Protein AF-A0A6N2E839-F1 (afdb_monomer)

Structure (mmCIF, N/CA/C/O backbone):
data_AF-A0A6N2E839-F1
#
_entry.id   AF-A0A6N2E839-F1
#
loop_
_atom_site.group_PDB
_atom_site.id
_atom_site.type_symbol
_atom_site.label_atom_id
_atom_site.label_alt_id
_atom_site.label_comp_id
_atom_site.label_asym_id
_atom_site.label_entity_id
_atom_site.label_seq_id
_atom_site.pdbx_PDB_ins_code
_atom_site.Cartn_x
_atom_site.Cartn_y
_atom_site.Cartn_z
_atom_site.occupancy
_atom_site.B_iso_or_equiv
_atom_site.auth_seq_id
_atom_site.auth_comp_id
_atom_site.auth_asym_id
_atom_site.auth_atom_id
_atom_site.pdbx_PDB_model_num
ATOM 1 N N . MET A 1 1 ? 13.915 -14.140 -28.870 1.00 65.38 1 MET A N 1
ATOM 2 C CA . 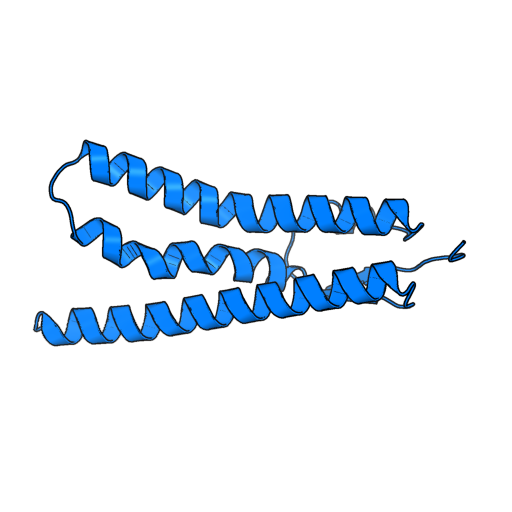MET A 1 1 ? 12.520 -13.718 -28.603 1.00 65.38 1 MET A CA 1
ATOM 3 C C . MET A 1 1 ? 12.213 -12.497 -29.456 1.00 65.38 1 MET A C 1
ATOM 5 O O . MET A 1 1 ? 13.045 -11.601 -29.495 1.00 65.38 1 MET A O 1
ATOM 9 N N . ASN A 1 2 ? 11.081 -12.468 -30.166 1.00 89.81 2 ASN A N 1
ATOM 10 C CA . ASN A 1 2 ? 10.738 -11.334 -31.030 1.00 89.81 2 ASN A CA 1
ATOM 11 C C . ASN A 1 2 ? 10.122 -10.184 -30.208 1.00 89.81 2 ASN A C 1
ATOM 13 O O . ASN A 1 2 ? 9.444 -10.445 -29.212 1.00 89.81 2 ASN A O 1
ATOM 17 N N . ARG A 1 3 ? 10.341 -8.923 -30.606 1.00 80.81 3 ARG A N 1
ATOM 18 C CA . ARG A 1 3 ? 9.960 -7.727 -29.816 1.00 80.81 3 ARG A CA 1
ATOM 19 C C . ARG A 1 3 ? 8.471 -7.696 -29.443 1.00 80.81 3 ARG A C 1
ATOM 21 O O . ARG A 1 3 ? 8.130 -7.319 -28.327 1.00 80.81 3 ARG A O 1
ATOM 28 N N . SER A 1 4 ? 7.600 -8.161 -30.336 1.00 83.56 4 SER A N 1
ATOM 29 C CA . SER A 1 4 ? 6.152 -8.246 -30.103 1.00 83.56 4 SER A CA 1
ATOM 30 C C . SER A 1 4 ? 5.778 -9.219 -28.980 1.00 83.56 4 SER A C 1
ATOM 32 O O . SER A 1 4 ? 4.872 -8.935 -28.205 1.00 83.56 4 SER A O 1
ATOM 34 N N . VAL A 1 5 ? 6.507 -10.335 -28.845 1.00 85.56 5 VAL A N 1
ATOM 35 C CA . VAL A 1 5 ? 6.284 -11.318 -27.770 1.00 85.56 5 VAL A CA 1
ATOM 36 C C . VAL A 1 5 ? 6.658 -10.715 -26.417 1.00 85.56 5 VAL A C 1
ATOM 38 O O . VAL A 1 5 ? 5.908 -10.854 -25.458 1.00 85.56 5 VAL A O 1
ATOM 41 N N . ALA A 1 6 ? 7.774 -9.983 -26.352 1.00 81.44 6 ALA A N 1
ATOM 42 C CA . ALA A 1 6 ? 8.205 -9.306 -25.129 1.00 81.44 6 ALA A CA 1
ATOM 43 C C . ALA A 1 6 ? 7.163 -8.288 -24.639 1.00 81.44 6 ALA A C 1
ATOM 45 O O . ALA A 1 6 ? 6.824 -8.265 -23.459 1.00 81.44 6 ALA A O 1
ATOM 46 N N . ILE A 1 7 ? 6.625 -7.477 -25.556 1.00 82.81 7 ILE A N 1
ATOM 47 C CA . ILE A 1 7 ? 5.595 -6.478 -25.244 1.00 82.81 7 ILE A CA 1
ATOM 48 C C . ILE A 1 7 ? 4.300 -7.153 -24.790 1.00 82.81 7 ILE A C 1
ATOM 50 O O . ILE A 1 7 ? 3.714 -6.715 -23.806 1.00 82.81 7 ILE A O 1
ATOM 54 N N . ALA A 1 8 ? 3.869 -8.225 -25.461 1.00 85.81 8 ALA A N 1
ATOM 55 C CA . ALA A 1 8 ? 2.663 -8.955 -25.075 1.00 85.81 8 ALA A CA 1
ATOM 56 C C . ALA A 1 8 ? 2.782 -9.540 -23.659 1.00 85.81 8 ALA A C 1
ATOM 58 O O . ALA A 1 8 ? 1.881 -9.361 -22.845 1.00 85.81 8 ALA A O 1
ATOM 59 N N . VAL A 1 9 ? 3.919 -10.167 -23.337 1.00 86.50 9 VAL A N 1
ATOM 60 C CA . VAL A 1 9 ? 4.189 -10.706 -21.996 1.00 86.50 9 VAL A CA 1
ATOM 61 C C . VAL A 1 9 ? 4.172 -9.588 -20.953 1.00 86.50 9 VAL A C 1
ATOM 63 O O . VAL A 1 9 ? 3.439 -9.681 -19.972 1.00 86.50 9 VAL A O 1
ATOM 66 N N . LEU A 1 10 ? 4.913 -8.499 -21.181 1.00 85.31 10 LEU A N 1
ATOM 67 C CA . LEU A 1 10 ? 4.941 -7.356 -20.263 1.00 85.31 10 LEU A CA 1
ATOM 68 C C . LEU A 1 10 ? 3.562 -6.707 -20.093 1.00 85.31 10 LEU A C 1
ATOM 70 O O . LEU A 1 10 ? 3.216 -6.308 -18.987 1.00 85.31 10 LEU A O 1
ATOM 74 N N . GLY A 1 11 ? 2.767 -6.637 -21.161 1.00 85.19 11 GLY A N 1
ATOM 75 C CA . GLY A 1 11 ? 1.400 -6.126 -21.120 1.00 85.19 11 GLY A CA 1
ATOM 76 C C . GLY A 1 11 ? 0.485 -6.990 -20.255 1.00 85.19 11 GLY A C 1
ATOM 77 O O . GLY A 1 11 ? -0.206 -6.461 -19.390 1.00 85.19 11 GLY A O 1
ATOM 78 N N . VAL A 1 12 ? 0.524 -8.317 -20.425 1.00 90.12 12 VAL A N 1
ATOM 79 C CA . VAL A 1 12 ? -0.266 -9.251 -19.603 1.00 90.12 12 VAL A CA 1
ATOM 80 C C . VAL A 1 12 ? 0.129 -9.153 -18.131 1.00 90.12 12 VAL A C 1
ATOM 82 O O . VAL A 1 12 ? -0.741 -8.985 -17.280 1.00 90.12 12 VAL A O 1
ATOM 85 N N . PHE A 1 13 ? 1.426 -9.189 -17.815 1.00 89.50 13 PHE A N 1
ATOM 86 C CA . PHE A 1 13 ? 1.885 -9.028 -16.433 1.00 89.50 13 PHE A CA 1
ATOM 87 C C . PHE A 1 13 ? 1.518 -7.656 -15.862 1.00 89.50 13 PHE A C 1
ATOM 89 O O . PHE A 1 13 ? 1.070 -7.575 -14.722 1.00 89.50 13 PHE A O 1
ATOM 96 N N . GLY A 1 14 ? 1.632 -6.587 -16.654 1.00 90.56 14 GLY A N 1
ATOM 97 C CA . GLY A 1 14 ? 1.204 -5.249 -16.255 1.00 90.56 14 GLY A CA 1
ATOM 98 C C . GLY A 1 14 ? -0.274 -5.208 -15.868 1.00 90.56 14 GLY A C 1
ATOM 99 O O . GLY A 1 14 ? -0.613 -4.683 -14.811 1.00 90.56 14 GLY A O 1
ATOM 100 N N . LEU A 1 15 ? -1.148 -5.833 -16.662 1.00 91.94 15 LEU A N 1
ATOM 101 C CA . LEU A 1 15 ? -2.573 -5.948 -16.341 1.00 91.94 15 LEU A CA 1
ATOM 102 C C . LEU A 1 15 ? -2.821 -6.753 -15.059 1.00 91.94 15 LEU A C 1
ATOM 104 O O . LEU A 1 15 ? -3.663 -6.354 -14.258 1.00 91.94 15 LEU A O 1
ATOM 108 N N . LEU A 1 16 ? -2.079 -7.840 -14.826 1.00 94.06 16 LEU A N 1
ATOM 109 C CA . LEU A 1 16 ? -2.185 -8.617 -13.585 1.00 94.06 16 LEU A CA 1
ATOM 110 C C . LEU A 1 16 ? -1.787 -7.787 -12.356 1.00 94.06 16 LEU A C 1
ATOM 112 O O . LEU A 1 16 ? -2.500 -7.805 -11.355 1.00 94.06 16 LEU A O 1
ATOM 116 N N . PHE A 1 17 ? -0.700 -7.015 -12.436 1.00 94.75 17 PHE A N 1
ATOM 117 C CA . PHE A 1 17 ? -0.279 -6.133 -11.343 1.00 94.75 17 PHE A CA 1
ATOM 118 C C . PHE A 1 17 ? -1.263 -4.986 -11.096 1.00 94.75 17 PHE A C 1
ATOM 120 O O . PHE A 1 17 ? -1.505 -4.632 -9.943 1.00 94.75 17 PHE A O 1
ATOM 127 N N . LEU A 1 18 ? -1.882 -4.438 -12.147 1.00 94.94 18 LEU A N 1
ATOM 128 C CA . LEU A 1 18 ? -2.981 -3.479 -11.996 1.00 94.94 18 LEU A CA 1
ATOM 129 C C . LEU A 1 18 ? -4.212 -4.123 -11.351 1.00 94.94 18 LEU A C 1
ATOM 131 O O . LEU A 1 18 ? -4.842 -3.498 -10.503 1.00 94.94 18 LEU A O 1
ATOM 135 N N . GLY A 1 19 ? -4.531 -5.369 -11.708 1.00 96.38 19 GLY A N 1
ATOM 136 C CA . GLY A 1 19 ? -5.596 -6.144 -11.073 1.00 96.38 19 GLY A CA 1
ATOM 137 C C . GLY A 1 19 ? -5.341 -6.363 -9.580 1.00 96.38 19 GLY A C 1
ATOM 138 O O . GLY A 1 19 ? -6.230 -6.120 -8.768 1.00 96.38 19 GLY A O 1
ATOM 139 N N . ALA A 1 20 ? -4.113 -6.728 -9.206 1.00 95.31 20 ALA A N 1
ATOM 140 C CA . ALA A 1 20 ? -3.704 -6.842 -7.808 1.00 95.31 20 ALA A CA 1
ATOM 141 C C . ALA A 1 20 ? -3.817 -5.497 -7.072 1.00 95.31 20 ALA A C 1
ATOM 143 O O . ALA A 1 20 ? -4.400 -5.429 -5.993 1.00 95.31 20 ALA A O 1
ATOM 144 N N . ALA A 1 21 ? -3.341 -4.404 -7.675 1.00 96.62 21 ALA A N 1
ATOM 145 C CA . ALA A 1 21 ? -3.455 -3.072 -7.084 1.00 96.62 21 ALA A CA 1
ATOM 146 C C . ALA A 1 21 ? -4.907 -2.619 -6.905 1.00 96.62 21 ALA A C 1
ATOM 148 O O . ALA A 1 21 ? -5.245 -2.020 -5.883 1.00 96.62 21 ALA A O 1
ATOM 149 N N . TRP A 1 22 ? -5.772 -2.937 -7.868 1.00 97.12 22 TRP A N 1
ATOM 150 C CA . TRP A 1 22 ? -7.203 -2.684 -7.764 1.00 97.12 22 TRP A CA 1
ATOM 151 C C . TRP A 1 22 ? -7.844 -3.469 -6.620 1.00 97.12 22 TRP A C 1
ATOM 153 O O . TRP A 1 22 ? -8.620 -2.890 -5.863 1.00 97.12 22 TRP A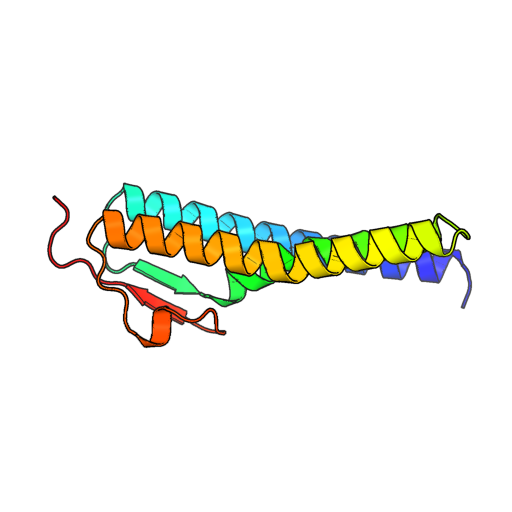 O 1
ATOM 163 N N . TRP A 1 23 ? -7.496 -4.747 -6.469 1.00 96.50 23 TRP A N 1
ATOM 164 C CA . TRP A 1 23 ? -7.969 -5.570 -5.358 1.00 96.50 23 TRP A CA 1
ATOM 165 C C . TRP A 1 23 ? -7.505 -5.002 -4.008 1.00 96.50 23 TRP A C 1
ATOM 167 O O . TRP A 1 23 ? -8.320 -4.747 -3.125 1.00 96.50 23 TRP A O 1
ATOM 177 N N . GLY A 1 24 ? -6.223 -4.655 -3.879 1.00 96.62 24 GLY A N 1
ATOM 178 C CA . GLY A 1 24 ? -5.724 -4.002 -2.669 1.00 96.62 24 GLY A CA 1
ATOM 179 C C . GLY A 1 24 ? -6.486 -2.711 -2.331 1.00 96.62 24 GLY A C 1
ATOM 180 O O . GLY A 1 24 ? -6.843 -2.451 -1.181 1.00 96.62 24 GLY A O 1
ATOM 181 N N . TRP A 1 25 ? -6.802 -1.915 -3.357 1.00 97.06 25 TRP A N 1
ATOM 182 C CA . TRP A 1 25 ? -7.575 -0.682 -3.213 1.00 97.06 25 TRP A CA 1
ATOM 183 C C . TRP A 1 25 ? -9.047 -0.918 -2.851 1.00 97.06 25 TRP A C 1
ATOM 185 O O . TRP A 1 25 ? -9.628 -0.124 -2.103 1.00 97.06 25 TRP A O 1
ATOM 195 N N . SER A 1 26 ? -9.685 -1.966 -3.381 1.00 97.56 26 SER A N 1
ATOM 196 C CA . SER A 1 26 ? -11.069 -2.294 -3.029 1.00 97.56 26 SER A CA 1
ATOM 197 C C . SER A 1 26 ? -11.190 -2.666 -1.559 1.00 97.56 26 SER A C 1
ATOM 199 O O . SER A 1 26 ? -12.079 -2.141 -0.888 1.00 97.56 26 SER A O 1
ATOM 201 N N . ASP A 1 27 ? -10.258 -3.471 -1.055 1.00 96.62 27 ASP A N 1
ATOM 202 C CA . ASP A 1 27 ? -10.263 -3.937 0.331 1.00 96.62 27 ASP A CA 1
ATOM 203 C C . ASP A 1 27 ? -9.992 -2.774 1.287 1.00 96.62 27 ASP A C 1
ATOM 205 O O . ASP A 1 27 ? -10.757 -2.542 2.224 1.00 96.62 27 ASP A O 1
ATOM 209 N N . PHE A 1 28 ? -9.009 -1.926 0.963 1.00 96.38 28 PHE A N 1
ATOM 210 C CA . PHE A 1 28 ? -8.757 -0.686 1.698 1.00 96.38 28 PHE A CA 1
ATOM 211 C C . PHE A 1 28 ? -10.005 0.198 1.823 1.00 96.38 28 PHE A C 1
ATOM 213 O O . PHE A 1 28 ? -10.318 0.698 2.907 1.00 96.38 28 PHE A O 1
ATOM 220 N N . ARG A 1 29 ? -10.742 0.403 0.723 1.00 97.06 29 ARG A N 1
ATOM 221 C CA . ARG A 1 29 ? -11.982 1.191 0.756 1.00 97.06 29 ARG A CA 1
ATOM 222 C C . ARG A 1 29 ? -13.056 0.518 1.600 1.00 97.06 29 ARG A C 1
ATOM 224 O O . ARG A 1 29 ? -13.686 1.206 2.399 1.00 97.06 29 ARG A O 1
ATOM 231 N N . ALA A 1 30 ? -13.234 -0.793 1.452 1.00 96.19 30 ALA A N 1
ATOM 232 C CA . ALA A 1 30 ? -14.196 -1.554 2.238 1.00 96.19 30 ALA A CA 1
ATOM 233 C C . ALA A 1 30 ? -13.919 -1.416 3.741 1.00 96.19 30 ALA A C 1
ATOM 235 O O . ALA A 1 30 ? -14.837 -1.119 4.504 1.00 96.19 30 ALA A O 1
ATOM 236 N N . TRP A 1 31 ? -12.657 -1.516 4.168 1.00 95.12 31 TRP A N 1
ATOM 237 C CA . TRP A 1 31 ? -12.299 -1.337 5.575 1.00 95.12 31 TRP A CA 1
ATOM 238 C C . TRP A 1 31 ? -12.512 0.082 6.065 1.00 95.12 31 TRP A C 1
ATOM 240 O O . TRP A 1 31 ? -13.013 0.264 7.166 1.00 95.12 31 TRP A O 1
ATOM 250 N N . ARG A 1 32 ? -12.186 1.104 5.267 1.00 94.38 32 ARG A N 1
ATOM 251 C CA . ARG A 1 32 ? -12.474 2.495 5.651 1.00 94.38 32 ARG A CA 1
ATOM 252 C C . ARG A 1 32 ? -13.967 2.730 5.847 1.00 94.38 32 ARG A C 1
ATOM 254 O O . ARG A 1 32 ? -14.355 3.389 6.808 1.00 94.38 32 ARG A O 1
ATOM 261 N N . THR A 1 33 ? -14.799 2.172 4.970 1.00 94.81 33 THR A N 1
ATOM 262 C CA . THR A 1 33 ? -16.255 2.221 5.123 1.00 94.81 33 THR A CA 1
ATOM 263 C C . THR A 1 33 ? -16.709 1.457 6.365 1.00 94.81 33 THR A C 1
ATOM 265 O O . THR A 1 33 ? -17.526 1.979 7.113 1.00 94.81 33 THR A O 1
ATOM 268 N N . ALA A 1 34 ? -16.154 0.274 6.634 1.00 92.75 34 ALA A N 1
ATOM 269 C CA . ALA A 1 34 ? -16.481 -0.518 7.821 1.00 92.75 34 ALA A CA 1
ATOM 270 C C . ALA A 1 34 ? -16.062 0.175 9.130 1.00 92.75 34 ALA A C 1
ATOM 272 O O . ALA A 1 34 ? -16.820 0.162 10.098 1.00 92.75 34 ALA A O 1
ATOM 273 N N . VAL A 1 35 ? -14.900 0.840 9.143 1.00 92.56 35 VAL A N 1
ATOM 274 C CA . VAL A 1 35 ? -14.432 1.681 10.255 1.00 92.56 35 VAL A CA 1
ATOM 275 C C . VAL A 1 35 ? -15.398 2.837 10.488 1.00 92.56 35 VAL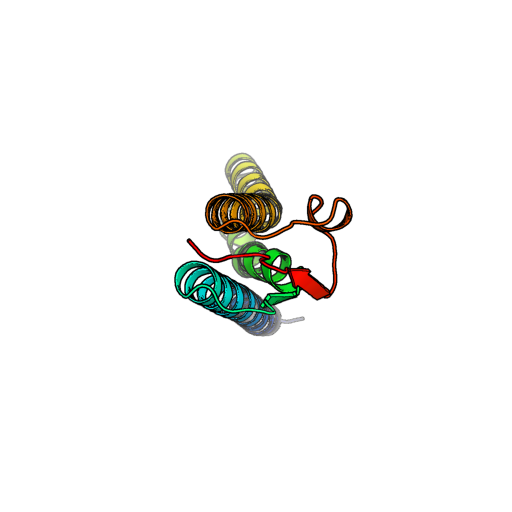 A C 1
ATOM 277 O O . VAL A 1 35 ? -15.839 3.030 11.616 1.00 92.56 35 VAL A O 1
ATOM 280 N N . ALA A 1 36 ? -15.783 3.562 9.432 1.00 90.25 36 ALA A N 1
ATOM 281 C CA . ALA A 1 36 ? -16.745 4.662 9.523 1.00 90.25 36 ALA A CA 1
ATOM 282 C C . ALA A 1 36 ? -18.153 4.199 9.944 1.00 90.25 36 ALA A C 1
ATOM 284 O O . ALA A 1 36 ? -18.868 4.935 10.615 1.00 90.25 36 ALA A O 1
ATOM 285 N N . ALA A 1 37 ? -18.541 2.980 9.566 1.00 90.31 37 ALA A N 1
ATOM 286 C CA . ALA A 1 37 ? -19.789 2.335 9.969 1.00 90.31 37 ALA A CA 1
ATOM 287 C C . ALA A 1 37 ? -19.675 1.582 11.303 1.00 90.31 37 ALA A C 1
ATOM 289 O O . ALA A 1 37 ? -20.632 0.929 11.713 1.00 90.31 37 ALA A O 1
ATOM 290 N N . CYS A 1 38 ? -18.526 1.654 11.980 1.00 88.56 38 CYS A N 1
ATOM 291 C CA . CYS A 1 38 ? -18.356 1.089 13.310 1.00 88.56 38 CYS A CA 1
ATOM 292 C C . CYS A 1 38 ? -18.590 -0.435 13.402 1.00 88.56 38 CYS A C 1
ATOM 294 O O . CYS A 1 38 ? -19.108 -0.961 14.386 1.00 88.56 38 CYS A O 1
ATOM 296 N N . THR A 1 39 ? -18.209 -1.163 12.349 1.00 89.00 39 THR A N 1
ATOM 297 C CA . THR A 1 39 ? -18.420 -2.614 12.242 1.00 89.00 39 THR A CA 1
ATOM 298 C C . THR A 1 39 ? -17.430 -3.398 13.110 1.00 89.00 39 THR A C 1
ATOM 300 O O . THR A 1 39 ? -16.224 -3.180 13.042 1.00 89.00 39 THR A O 1
ATOM 303 N N . THR A 1 40 ? -17.921 -4.365 13.891 1.00 83.25 40 THR A N 1
ATOM 304 C CA . THR A 1 40 ? -17.090 -5.230 14.745 1.00 83.25 40 THR A CA 1
ATOM 305 C C . THR A 1 40 ? -17.526 -6.703 14.651 1.00 83.25 40 THR A C 1
ATOM 307 O O . THR A 1 40 ? -18.731 -6.967 14.686 1.00 83.25 40 THR A O 1
ATOM 310 N N . PRO A 1 41 ? -16.591 -7.672 14.544 1.00 85.12 41 PRO A N 1
ATOM 311 C CA . PRO A 1 41 ? -15.143 -7.482 14.396 1.00 85.12 41 PRO A CA 1
ATOM 312 C C . PRO A 1 41 ? -14.763 -6.995 12.988 1.00 85.12 41 PRO A C 1
ATOM 314 O O . PRO A 1 41 ? -15.415 -7.344 12.005 1.00 85.12 41 PRO A O 1
ATOM 317 N N . LEU A 1 42 ? -13.679 -6.220 12.886 1.00 89.69 42 LEU A N 1
ATOM 318 C CA . LEU A 1 42 ? -13.115 -5.798 11.604 1.00 89.69 42 LEU A CA 1
ATOM 319 C C . LEU A 1 42 ? -11.882 -6.644 11.288 1.00 89.69 42 LEU A C 1
ATOM 321 O O . LEU A 1 42 ? -10.865 -6.539 11.970 1.00 89.69 42 LEU A O 1
ATOM 325 N N . VAL A 1 43 ? -11.969 -7.472 10.249 1.00 90.88 43 VAL A N 1
ATOM 326 C CA . VAL A 1 43 ? -10.839 -8.268 9.757 1.00 90.88 43 VAL A CA 1
ATOM 327 C C . VAL A 1 43 ? -10.197 -7.543 8.582 1.00 90.88 43 VAL A C 1
ATOM 329 O O . VAL A 1 43 ? -10.878 -7.184 7.621 1.00 90.88 43 VAL A O 1
ATOM 332 N N . ILE A 1 44 ? -8.890 -7.326 8.674 1.00 92.00 44 ILE A N 1
ATOM 333 C CA . ILE A 1 44 ? -8.078 -6.729 7.615 1.00 92.00 44 ILE A CA 1
ATOM 334 C C . ILE A 1 44 ? -7.000 -7.718 7.188 1.00 92.00 44 ILE A C 1
ATOM 336 O O . ILE A 1 44 ? -6.400 -8.367 8.039 1.00 92.00 44 ILE A O 1
ATOM 340 N N . ASP A 1 45 ? -6.707 -7.797 5.895 1.00 93.38 45 ASP A N 1
ATOM 341 C CA . ASP A 1 45 ? -5.541 -8.520 5.387 1.00 93.38 45 ASP A CA 1
ATOM 342 C C . ASP A 1 45 ? -4.471 -7.519 4.962 1.00 93.38 45 ASP A C 1
ATOM 344 O O . ASP A 1 45 ? -4.577 -6.857 3.928 1.00 93.38 45 ASP A O 1
ATOM 348 N N . GLN A 1 46 ? -3.397 -7.420 5.740 1.00 91.38 46 GLN A N 1
ATOM 349 C CA . GLN A 1 46 ? -2.352 -6.442 5.480 1.00 91.38 46 GLN A CA 1
ATOM 350 C C . GLN A 1 46 ? -1.658 -6.633 4.120 1.00 91.38 46 GLN A C 1
ATOM 352 O O . GLN A 1 46 ? -1.073 -5.680 3.598 1.00 91.38 46 GLN A O 1
ATOM 357 N N . THR A 1 47 ? -1.768 -7.817 3.499 1.00 94.12 47 THR A N 1
ATOM 358 C CA . THR A 1 47 ? -1.264 -8.058 2.138 1.00 94.12 47 THR A CA 1
ATOM 359 C C . THR A 1 47 ? -1.873 -7.083 1.121 1.00 94.12 47 THR A C 1
ATOM 361 O O . THR A 1 47 ? -1.183 -6.652 0.198 1.00 94.12 47 THR A O 1
ATOM 364 N N . SER A 1 48 ? -3.119 -6.647 1.322 1.00 95.12 48 SER A N 1
ATOM 365 C CA . SER A 1 48 ? -3.835 -5.762 0.395 1.00 95.12 48 SER A CA 1
ATOM 366 C C . SER A 1 48 ? -3.181 -4.388 0.267 1.00 95.12 48 SER A C 1
ATOM 368 O O . SER A 1 48 ? -3.135 -3.822 -0.826 1.00 95.12 48 SER A O 1
ATOM 370 N N . PHE A 1 49 ? -2.603 -3.860 1.353 1.00 95.75 49 PHE A N 1
ATOM 371 C CA . PHE A 1 49 ? -1.852 -2.603 1.299 1.00 95.75 49 PHE A CA 1
ATOM 372 C C . PHE A 1 49 ? -0.628 -2.743 0.390 1.00 95.75 49 PHE A C 1
ATOM 374 O O . PHE A 1 49 ? -0.365 -1.864 -0.429 1.00 95.75 49 PHE A O 1
ATOM 381 N N . TRP A 1 50 ? 0.090 -3.868 0.472 1.00 95.12 50 TRP A N 1
ATOM 382 C CA . TRP A 1 50 ? 1.213 -4.163 -0.423 1.00 95.12 50 TRP A CA 1
ATOM 383 C C . TRP A 1 50 ? 0.764 -4.321 -1.873 1.00 95.12 50 TRP A C 1
ATOM 385 O O . TRP A 1 50 ? 1.440 -3.832 -2.779 1.00 95.12 50 TRP A O 1
ATOM 395 N N . MET A 1 51 ? -0.398 -4.938 -2.097 1.00 95.12 51 MET A N 1
ATOM 396 C CA . MET A 1 51 ? -0.961 -5.085 -3.436 1.00 95.12 51 MET A CA 1
ATOM 397 C C . MET A 1 51 ? -1.239 -3.729 -4.090 1.00 95.12 51 MET A C 1
ATOM 399 O O . MET A 1 51 ? -0.923 -3.565 -5.265 1.00 95.12 51 MET A O 1
ATOM 403 N N . MET A 1 52 ? -1.692 -2.712 -3.345 1.00 94.88 52 MET A N 1
ATOM 404 C CA . MET A 1 52 ? -1.834 -1.341 -3.874 1.00 94.88 52 MET A CA 1
ATOM 405 C C . MET A 1 52 ? -0.519 -0.772 -4.435 1.00 94.88 52 MET A C 1
ATOM 407 O O . MET A 1 52 ? -0.527 -0.016 -5.410 1.00 94.88 52 MET A O 1
ATOM 411 N N . GLY A 1 53 ? 0.621 -1.151 -3.851 1.00 94.44 53 GLY A N 1
ATOM 412 C CA . GLY A 1 53 ? 1.949 -0.769 -4.330 1.00 94.44 53 GLY A CA 1
ATOM 413 C C . GLY A 1 53 ? 2.317 -1.385 -5.684 1.00 94.44 53 GLY A C 1
ATOM 414 O O . GLY A 1 53 ? 3.108 -0.792 -6.415 1.00 94.44 53 GLY A O 1
ATOM 415 N N . MET A 1 54 ? 1.705 -2.513 -6.072 1.00 94.19 54 MET A N 1
ATOM 416 C CA . MET A 1 54 ? 2.033 -3.263 -7.297 1.00 94.19 54 MET A CA 1
ATOM 417 C C . MET A 1 54 ? 1.757 -2.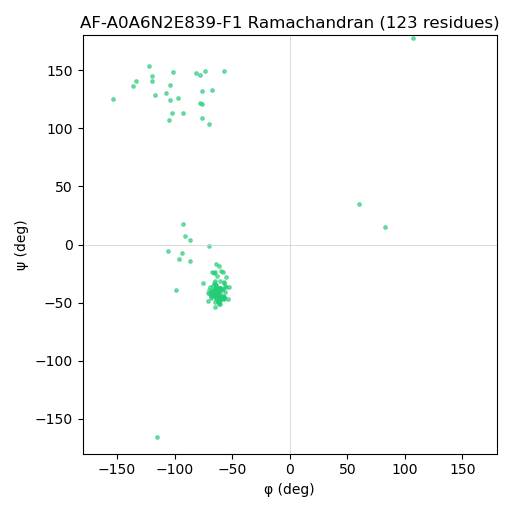490 -8.589 1.00 94.19 54 MET A C 1
ATOM 419 O O . MET A 1 54 ? 2.330 -2.812 -9.631 1.00 94.19 54 MET A O 1
ATOM 423 N N . ALA A 1 55 ? 0.958 -1.421 -8.531 1.00 92.19 55 ALA A N 1
ATOM 424 C CA . ALA A 1 55 ? 0.794 -0.505 -9.655 1.00 92.19 55 ALA A CA 1
ATOM 425 C C . ALA A 1 55 ? 2.140 0.073 -10.140 1.00 92.19 55 ALA A C 1
ATOM 427 O O . ALA A 1 55 ? 2.283 0.348 -11.328 1.00 92.19 55 ALA A O 1
ATOM 428 N N . SER A 1 56 ? 3.156 0.193 -9.273 1.00 93.19 56 SER A N 1
ATOM 429 C CA . SER A 1 56 ? 4.499 0.615 -9.693 1.00 93.19 56 SER A CA 1
ATOM 430 C C . SER A 1 56 ? 5.176 -0.398 -10.626 1.00 93.19 56 SER A C 1
ATOM 432 O O . SER A 1 56 ? 5.886 -0.011 -11.552 1.00 93.19 56 SER A O 1
ATOM 434 N N . ILE A 1 57 ? 4.915 -1.696 -10.448 1.00 89.56 57 ILE A N 1
ATOM 435 C CA . ILE A 1 57 ? 5.480 -2.757 -11.289 1.00 89.56 57 ILE A CA 1
ATOM 436 C C . ILE A 1 57 ? 4.860 -2.712 -12.687 1.00 89.56 57 ILE A C 1
ATOM 438 O O . ILE A 1 57 ? 5.574 -2.834 -13.683 1.00 89.56 57 ILE A O 1
ATOM 442 N N . ALA A 1 58 ? 3.554 -2.445 -12.779 1.00 87.31 58 ALA A N 1
ATOM 443 C CA . ALA A 1 58 ? 2.868 -2.268 -14.060 1.00 87.31 58 ALA A CA 1
ATOM 444 C C . ALA A 1 58 ? 3.441 -1.111 -14.900 1.00 87.31 58 ALA A C 1
ATOM 446 O O . ALA A 1 58 ? 3.304 -1.106 -16.123 1.00 87.31 58 ALA A O 1
ATOM 447 N N . LEU A 1 59 ? 4.111 -0.151 -14.256 1.00 85.50 59 LEU A N 1
ATOM 448 C CA . LEU A 1 59 ? 4.725 1.012 -14.890 1.00 85.50 59 LEU A CA 1
ATOM 449 C C . LEU A 1 59 ? 6.206 0.806 -15.252 1.00 85.50 59 LEU A C 1
ATOM 451 O O . LEU A 1 59 ? 6.768 1.646 -15.953 1.00 85.50 59 LEU A O 1
ATOM 455 N N . LEU A 1 60 ? 6.845 -0.304 -14.858 1.00 84.62 60 LEU A N 1
ATOM 456 C CA . LEU A 1 60 ? 8.234 -0.609 -15.239 1.00 84.62 60 LEU A CA 1
ATOM 457 C C . LEU A 1 60 ? 8.499 -0.554 -16.754 1.00 84.62 60 LEU A C 1
ATOM 459 O O . LEU A 1 60 ? 9.564 -0.060 -17.131 1.00 84.62 60 LEU A O 1
ATOM 463 N N . PRO A 1 61 ? 7.576 -0.977 -17.647 1.00 83.69 61 PRO A N 1
ATOM 464 C CA . PRO A 1 61 ? 7.782 -0.833 -19.086 1.00 83.69 61 PRO A CA 1
ATOM 465 C C . PRO A 1 61 ? 8.017 0.616 -19.542 1.00 83.69 61 PRO A C 1
ATOM 467 O O . PRO A 1 61 ? 8.666 0.821 -20.567 1.00 83.69 61 PRO A O 1
ATOM 470 N N . LEU A 1 62 ? 7.561 1.623 -18.780 1.00 81.88 62 LEU A N 1
ATOM 471 C CA . LEU A 1 62 ? 7.800 3.038 -19.088 1.00 81.88 62 LEU A CA 1
ATOM 472 C C . LEU A 1 62 ? 9.281 3.422 -19.012 1.00 81.88 62 LEU A C 1
ATOM 474 O O . LEU A 1 62 ? 9.690 4.370 -19.680 1.00 81.88 62 LEU A O 1
ATOM 478 N N . LEU A 1 63 ? 10.100 2.680 -18.256 1.00 81.44 63 LEU A N 1
ATOM 479 C CA . LEU A 1 63 ? 11.549 2.890 -18.237 1.00 81.44 63 LEU A CA 1
ATOM 480 C C . LEU A 1 63 ? 12.132 2.725 -19.648 1.00 81.44 63 LEU A C 1
ATOM 482 O O . LEU A 1 63 ? 12.941 3.538 -20.074 1.00 81.44 63 LEU A O 1
ATOM 486 N N . GLY A 1 64 ? 11.623 1.772 -20.434 1.00 79.25 64 GLY A N 1
ATOM 487 C CA . GLY A 1 64 ? 12.078 1.527 -21.805 1.00 79.25 64 GLY A CA 1
ATOM 488 C C . GLY A 1 64 ? 11.718 2.610 -22.834 1.00 79.25 64 GLY A C 1
ATOM 489 O O . GLY A 1 64 ? 12.081 2.459 -23.999 1.00 79.25 64 GLY A O 1
ATOM 490 N N . LEU A 1 65 ? 11.000 3.675 -22.452 1.00 81.38 65 LEU A N 1
ATOM 491 C CA . LEU A 1 65 ? 10.573 4.749 -23.365 1.00 81.38 65 LEU A CA 1
ATOM 492 C C . LEU A 1 65 ? 11.607 5.864 -23.546 1.00 81.38 65 LEU A C 1
ATOM 494 O O . LEU A 1 65 ? 11.480 6.683 -24.454 1.00 81.38 65 LEU A O 1
ATOM 498 N N . THR A 1 66 ? 12.621 5.922 -22.691 1.00 83.25 66 THR A N 1
ATOM 499 C CA . THR A 1 66 ? 13.681 6.929 -22.759 1.00 83.25 66 THR A CA 1
ATOM 500 C C . THR A 1 66 ? 15.034 6.247 -22.894 1.00 83.25 66 THR A C 1
ATOM 502 O O . THR A 1 66 ? 15.192 5.111 -22.483 1.00 83.25 66 THR A O 1
ATOM 505 N N . LEU A 1 67 ? 16.025 6.916 -23.483 1.00 85.81 67 LEU A N 1
ATOM 506 C CA . LEU A 1 67 ? 17.435 6.494 -23.429 1.00 85.81 67 LEU A CA 1
ATOM 507 C C . LEU A 1 67 ? 18.250 7.390 -22.485 1.00 85.81 67 LEU A C 1
ATOM 509 O O . LEU A 1 67 ? 19.420 7.133 -22.218 1.00 85.81 67 LEU A O 1
ATOM 513 N N . ASN A 1 68 ? 17.631 8.450 -21.957 1.00 92.88 68 ASN A N 1
ATOM 514 C CA . ASN A 1 68 ? 18.287 9.381 -21.058 1.00 92.88 68 ASN A CA 1
ATOM 515 C C . ASN A 1 68 ? 18.425 8.750 -19.663 1.00 92.88 68 ASN A C 1
ATOM 517 O O . ASN A 1 68 ? 17.432 8.406 -19.017 1.00 92.88 68 ASN A O 1
ATOM 521 N N . VAL A 1 69 ? 19.668 8.628 -19.193 1.00 92.81 69 VAL A N 1
ATOM 522 C CA . VAL A 1 69 ? 20.016 8.018 -17.900 1.00 92.81 69 VAL A CA 1
ATOM 523 C C . VAL A 1 69 ? 19.418 8.785 -16.720 1.00 92.81 69 VAL A C 1
ATOM 525 O O . VAL A 1 69 ? 18.976 8.169 -15.753 1.00 92.81 69 VAL A O 1
ATOM 528 N N . MET A 1 70 ? 19.366 10.118 -16.782 1.00 93.00 70 MET A N 1
ATOM 529 C CA . MET A 1 70 ? 18.796 10.928 -15.700 1.00 93.00 70 MET A CA 1
ATOM 530 C C . MET A 1 70 ? 17.290 10.710 -15.584 1.00 93.00 70 MET A C 1
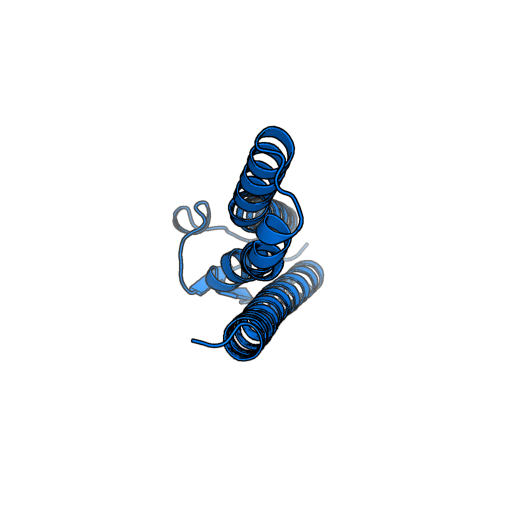ATOM 532 O O . MET A 1 70 ? 16.788 10.493 -14.484 1.00 93.00 70 MET A O 1
ATOM 536 N N . VAL A 1 71 ? 16.583 10.689 -16.717 1.00 90.12 71 VAL A N 1
ATOM 537 C CA . VAL A 1 71 ? 15.137 10.416 -16.749 1.00 90.12 71 VAL A CA 1
ATOM 538 C C . VAL A 1 71 ? 14.847 9.009 -16.226 1.00 90.12 71 VAL A C 1
ATOM 540 O O . VAL A 1 71 ? 13.971 8.842 -15.385 1.00 90.12 71 VAL A O 1
ATOM 543 N N . HIS A 1 72 ? 15.632 8.013 -16.639 1.00 91.88 72 HIS A N 1
ATOM 544 C CA . HIS A 1 72 ? 15.538 6.655 -16.104 1.00 91.88 72 HIS A CA 1
ATOM 545 C C . HIS A 1 72 ? 15.719 6.590 -14.588 1.00 91.88 72 HIS A C 1
ATOM 547 O O . HIS A 1 72 ? 14.929 5.940 -13.910 1.00 91.88 72 HIS A O 1
ATOM 553 N N . ARG A 1 73 ? 16.747 7.258 -14.048 1.00 93.00 73 ARG A N 1
ATOM 554 C CA . ARG A 1 73 ? 17.010 7.290 -12.601 1.00 93.00 73 ARG A CA 1
ATOM 555 C C . ARG A 1 73 ? 15.836 7.894 -11.842 1.00 93.00 73 ARG A C 1
ATOM 557 O O . ARG A 1 73 ? 15.402 7.316 -10.853 1.00 93.00 73 ARG A O 1
ATOM 564 N N . VAL A 1 74 ? 15.312 9.022 -12.321 1.00 93.38 74 VAL A N 1
ATOM 565 C CA . VAL A 1 74 ? 14.153 9.681 -11.705 1.00 93.38 74 VAL A CA 1
ATOM 566 C C . VAL A 1 74 ? 12.932 8.767 -11.745 1.00 93.38 74 VAL A C 1
ATOM 568 O O . VAL A 1 74 ? 12.322 8.541 -10.705 1.00 93.38 74 VAL A O 1
ATOM 571 N N . LEU A 1 75 ? 12.605 8.184 -12.903 1.00 92.44 75 LEU A N 1
ATOM 572 C CA . LEU A 1 75 ? 11.483 7.251 -13.028 1.00 92.44 75 LEU A CA 1
ATOM 573 C C . LEU A 1 75 ? 11.639 6.055 -12.086 1.00 92.44 75 LEU A C 1
ATOM 575 O O . LEU A 1 75 ? 10.703 5.715 -11.375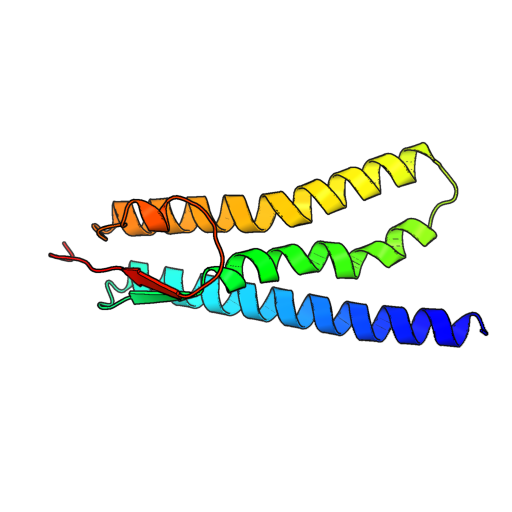 1.00 92.44 7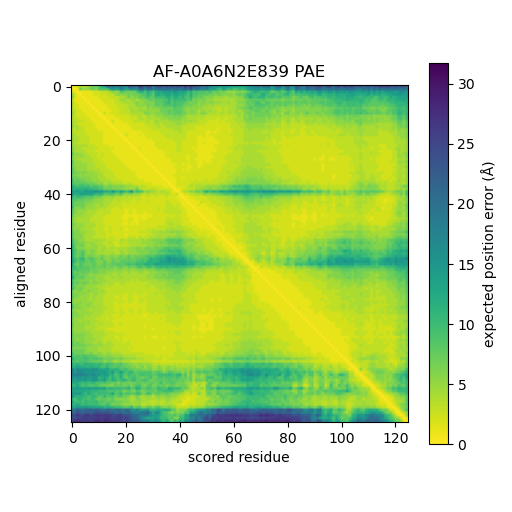5 LEU A O 1
ATOM 579 N N . PHE A 1 76 ? 12.823 5.452 -12.022 1.00 92.81 76 PHE A N 1
ATOM 580 C CA . PHE A 1 76 ? 13.076 4.311 -11.148 1.00 92.81 76 PHE A CA 1
ATOM 581 C C . PHE A 1 76 ? 12.906 4.664 -9.663 1.00 92.81 76 PHE A C 1
ATOM 583 O O . PHE A 1 76 ? 12.250 3.926 -8.929 1.00 92.81 76 PHE A O 1
ATOM 590 N N . ILE A 1 77 ? 13.422 5.821 -9.231 1.00 94.75 77 ILE A N 1
ATOM 591 C CA . ILE A 1 77 ? 13.217 6.330 -7.868 1.00 94.75 77 ILE A CA 1
ATOM 592 C C . ILE A 1 77 ? 11.723 6.515 -7.590 1.00 94.75 77 ILE A C 1
ATOM 594 O O . ILE A 1 77 ? 11.240 6.057 -6.558 1.00 94.75 77 ILE A O 1
ATOM 598 N N . LEU A 1 78 ? 10.976 7.132 -8.510 1.00 94.25 78 LEU A N 1
ATOM 599 C CA . LEU A 1 78 ? 9.534 7.333 -8.351 1.00 94.25 78 LEU A CA 1
ATOM 600 C C . LEU A 1 78 ? 8.775 6.007 -8.230 1.00 94.25 78 LEU A C 1
ATOM 602 O O . LEU A 1 78 ? 7.870 5.908 -7.407 1.00 94.25 78 LEU A O 1
ATOM 606 N N . LEU A 1 79 ? 9.156 4.979 -8.990 1.00 94.31 79 LEU A N 1
ATOM 607 C CA . LEU A 1 79 ? 8.535 3.655 -8.900 1.00 94.31 79 LEU A CA 1
ATOM 608 C C . LEU A 1 79 ? 8.816 2.968 -7.559 1.00 94.31 79 LEU A C 1
ATOM 610 O O . LEU A 1 79 ? 7.909 2.358 -6.994 1.00 94.31 79 LEU A O 1
ATOM 614 N N . ILE A 1 80 ? 10.031 3.102 -7.017 1.00 94.56 80 ILE A N 1
ATOM 615 C CA . ILE A 1 80 ? 10.362 2.599 -5.675 1.00 94.56 80 ILE A CA 1
ATOM 616 C C . ILE A 1 80 ? 9.560 3.349 -4.612 1.00 94.56 80 ILE A C 1
ATOM 618 O O . ILE A 1 80 ? 8.926 2.727 -3.758 1.00 94.56 80 ILE A O 1
ATOM 622 N N . LEU A 1 81 ? 9.559 4.683 -4.677 1.00 96.12 81 LEU A N 1
ATOM 623 C CA . LEU A 1 81 ? 8.816 5.521 -3.740 1.00 96.12 81 LEU A CA 1
ATOM 624 C C . LEU A 1 81 ? 7.318 5.226 -3.795 1.00 96.12 81 LEU A C 1
ATOM 626 O O . LEU A 1 81 ? 6.678 5.188 -2.753 1.00 96.12 81 LEU A O 1
ATOM 630 N N . TRP A 1 82 ? 6.764 4.955 -4.975 1.00 95.25 82 TRP A N 1
ATOM 631 C CA . TRP A 1 82 ? 5.383 4.504 -5.110 1.00 95.25 82 TRP A CA 1
ATOM 632 C C . TRP A 1 82 ? 5.179 3.129 -4.475 1.00 95.25 82 TRP A C 1
ATOM 634 O O . TRP A 1 82 ? 4.297 2.960 -3.635 1.00 95.25 82 TRP A O 1
ATOM 644 N N . GLY A 1 83 ? 5.997 2.147 -4.866 1.00 94.94 83 GLY A N 1
ATOM 645 C CA . GLY A 1 83 ? 5.850 0.752 -4.453 1.00 94.94 83 GLY A CA 1
ATOM 646 C C . GLY A 1 83 ? 5.947 0.548 -2.943 1.00 94.94 83 GLY A C 1
ATOM 647 O O . GLY A 1 83 ? 5.284 -0.336 -2.416 1.00 94.94 83 GLY A O 1
ATOM 648 N N . LEU A 1 84 ? 6.727 1.380 -2.247 1.00 94.75 84 LEU A N 1
ATOM 649 C CA . LEU A 1 84 ? 6.875 1.331 -0.789 1.00 94.75 84 LEU A CA 1
ATOM 650 C C . LEU A 1 84 ? 6.007 2.370 -0.072 1.00 94.75 84 LEU A C 1
ATOM 652 O O . LEU A 1 84 ? 5.424 2.091 0.975 1.00 94.75 84 LEU A O 1
ATOM 656 N N . GLY A 1 85 ? 5.901 3.571 -0.637 1.00 95.81 85 GLY A N 1
ATOM 657 C CA . GLY A 1 85 ? 5.186 4.685 -0.029 1.00 95.81 85 GLY A CA 1
ATOM 658 C C . GLY A 1 85 ? 3.677 4.489 -0.031 1.00 95.81 85 GLY A C 1
ATOM 659 O O . GLY A 1 85 ? 3.043 4.759 0.984 1.00 95.81 85 GLY A O 1
ATOM 660 N N . VAL A 1 86 ? 3.087 3.981 -1.119 1.00 95.81 86 VAL A N 1
ATOM 661 C CA . VAL A 1 86 ? 1.630 3.771 -1.191 1.00 95.81 86 VAL A CA 1
ATOM 662 C C . VAL A 1 86 ? 1.145 2.772 -0.132 1.00 95.81 86 VAL A C 1
ATOM 664 O O . VAL A 1 86 ? 0.246 3.148 0.627 1.00 95.81 86 VAL A O 1
ATOM 667 N N . PRO A 1 87 ? 1.725 1.561 0.011 1.00 95.56 87 PRO A N 1
ATOM 668 C CA . PRO A 1 87 ? 1.347 0.636 1.082 1.00 95.56 87 PRO A CA 1
ATOM 669 C C . PRO A 1 87 ? 1.498 1.251 2.474 1.00 95.56 87 PRO A C 1
ATOM 671 O O . PRO A 1 87 ? 0.585 1.186 3.294 1.00 95.56 87 PRO A O 1
ATOM 674 N N . MET A 1 88 ? 2.629 1.910 2.733 1.00 94.44 88 MET A N 1
ATOM 675 C CA . MET A 1 88 ? 2.932 2.433 4.062 1.00 94.44 88 MET A CA 1
ATOM 676 C C . MET A 1 88 ? 2.009 3.592 4.449 1.00 94.44 88 MET A C 1
ATOM 678 O O . MET A 1 88 ? 1.448 3.600 5.542 1.00 94.44 88 MET A O 1
ATOM 682 N N . LEU A 1 89 ? 1.796 4.548 3.543 1.00 95.25 89 LEU A N 1
ATOM 683 C CA . LEU A 1 89 ? 0.919 5.692 3.786 1.00 95.25 89 LEU A CA 1
ATOM 684 C C . LEU A 1 89 ? -0.548 5.276 3.887 1.00 95.25 89 LEU A C 1
ATOM 686 O O . LEU A 1 89 ? -1.261 5.777 4.757 1.00 95.25 89 LEU A O 1
ATOM 690 N N . SER A 1 90 ? -1.007 4.355 3.034 1.00 94.94 90 SER A N 1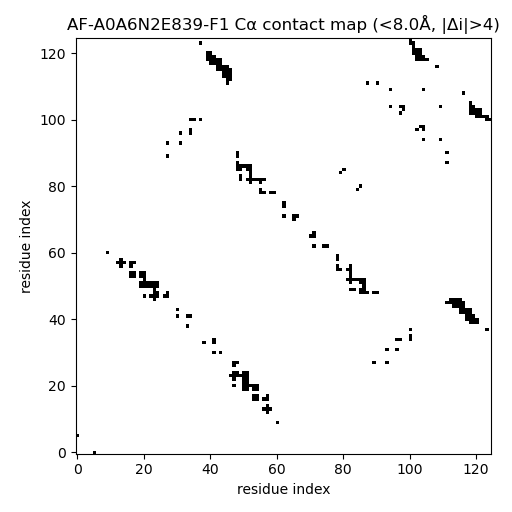
ATOM 691 C CA . SER A 1 90 ? -2.381 3.849 3.114 1.00 94.94 90 SER A CA 1
ATOM 692 C C . SER A 1 90 ? -2.624 3.133 4.443 1.00 94.94 90 SER A C 1
ATOM 694 O O . SER A 1 90 ? -3.607 3.448 5.115 1.00 94.94 90 SER A O 1
ATOM 696 N N . TYR A 1 91 ? -1.690 2.295 4.893 1.00 94.75 91 TYR A N 1
ATOM 697 C CA . TYR A 1 91 ? -1.766 1.629 6.191 1.00 94.75 91 TYR A CA 1
ATOM 698 C C . TYR A 1 91 ? -1.772 2.603 7.373 1.00 94.75 91 TYR A C 1
ATOM 700 O O . TYR A 1 91 ? -2.671 2.542 8.210 1.00 94.75 91 TYR A O 1
ATOM 708 N N . ILE A 1 92 ? -0.832 3.557 7.409 1.00 93.56 92 ILE A N 1
ATOM 709 C CA . ILE A 1 92 ? -0.781 4.593 8.454 1.00 93.56 92 ILE A CA 1
ATOM 710 C C . ILE A 1 92 ? -2.095 5.380 8.485 1.00 93.56 92 ILE A C 1
ATOM 712 O O . ILE A 1 92 ? -2.667 5.595 9.552 1.00 93.56 92 ILE A O 1
ATOM 716 N N . SER A 1 93 ? -2.610 5.776 7.317 1.00 94.88 93 SER A N 1
ATOM 717 C CA . SER A 1 93 ? -3.863 6.531 7.226 1.00 94.88 93 SER A CA 1
ATOM 718 C C . SER A 1 93 ? -5.078 5.729 7.692 1.00 94.88 93 SER A C 1
ATOM 720 O O . SER A 1 93 ? -6.009 6.306 8.255 1.00 94.88 93 SER A O 1
ATOM 722 N N . PHE A 1 94 ? -5.084 4.414 7.458 1.00 94.38 94 PHE A N 1
ATOM 723 C CA . PHE A 1 94 ? -6.134 3.513 7.914 1.00 94.38 94 PHE A CA 1
ATOM 724 C C . PHE A 1 94 ? -6.079 3.331 9.430 1.00 94.38 94 PHE A C 1
ATOM 726 O O . PHE A 1 94 ? -7.097 3.517 10.089 1.00 94.38 94 PHE A O 1
ATOM 733 N N . LEU A 1 95 ? -4.898 3.042 9.987 1.00 92.00 95 LEU A N 1
ATOM 734 C CA . LEU A 1 95 ? -4.722 2.892 11.431 1.00 92.00 95 LEU A CA 1
ATOM 735 C C . LEU A 1 95 ? -5.114 4.162 12.180 1.00 92.00 95 LEU A C 1
ATOM 737 O O . LEU A 1 95 ? -5.865 4.077 13.143 1.00 92.00 95 LEU A O 1
ATOM 741 N N . ALA A 1 96 ? -4.689 5.333 11.701 1.00 91.44 96 ALA A N 1
ATOM 742 C CA . ALA A 1 96 ? -5.069 6.605 12.307 1.00 91.44 96 ALA A CA 1
ATOM 743 C C . ALA A 1 96 ? -6.596 6.803 12.334 1.00 91.44 96 ALA A C 1
ATOM 745 O O . ALA A 1 96 ? -7.142 7.299 13.315 1.00 91.44 96 ALA A O 1
ATOM 746 N N . GLN A 1 97 ? -7.302 6.385 11.277 1.00 91.31 97 GLN A N 1
ATOM 747 C CA . GLN A 1 97 ? -8.767 6.421 11.246 1.00 91.31 97 GLN A CA 1
ATOM 748 C C . GLN A 1 97 ? -9.392 5.405 12.203 1.00 91.31 97 GLN A C 1
ATOM 750 O O . GLN A 1 97 ? -10.345 5.744 12.896 1.00 91.31 97 GLN A O 1
ATOM 755 N N . ALA A 1 98 ? -8.869 4.181 12.258 1.00 90.56 98 ALA A N 1
ATOM 756 C CA . ALA A 1 98 ? -9.367 3.148 13.159 1.00 90.56 98 ALA A CA 1
ATOM 757 C C . ALA A 1 98 ? -9.166 3.550 14.632 1.00 90.56 98 ALA A C 1
ATOM 759 O O . ALA A 1 98 ? -10.104 3.487 15.422 1.00 90.56 98 ALA A O 1
ATOM 760 N N . GLU A 1 99 ? -7.985 4.049 15.001 1.00 90.12 99 GLU A N 1
ATOM 761 C CA . GLU A 1 99 ? -7.709 4.556 16.351 1.00 90.12 99 GLU A CA 1
ATOM 762 C C . GLU A 1 99 ? -8.618 5.742 16.706 1.00 90.12 99 GLU A C 1
ATOM 764 O O . GLU A 1 99 ? -9.156 5.790 17.811 1.00 90.12 99 GLU A O 1
ATOM 769 N N . ALA A 1 100 ? -8.866 6.659 15.762 1.00 89.50 100 ALA A N 1
ATOM 770 C CA . ALA A 1 100 ? -9.792 7.776 15.964 1.00 89.50 100 ALA A CA 1
ATOM 771 C C . ALA A 1 100 ? -11.244 7.324 16.208 1.00 89.50 100 ALA A C 1
ATOM 773 O O . ALA A 1 100 ? -11.990 8.021 16.890 1.00 89.50 100 ALA A O 1
ATOM 774 N N . GLN A 1 101 ? -11.633 6.157 15.687 1.00 89.31 101 GLN A N 1
ATOM 775 C CA . GLN A 1 101 ? -12.937 5.525 15.923 1.00 89.31 101 GLN A CA 1
ATOM 776 C C . GLN A 1 101 ? -12.937 4.575 17.136 1.00 89.31 101 GLN A C 1
ATOM 778 O O . GLN A 1 101 ? -13.912 3.870 17.378 1.00 89.31 101 GLN A O 1
ATOM 783 N N . GLY A 1 102 ? -11.845 4.534 17.906 1.00 88.62 102 GLY A N 1
ATOM 784 C CA . GLY A 1 102 ? -11.748 3.752 19.139 1.00 88.62 102 GLY A CA 1
ATOM 785 C C . GLY A 1 102 ? -11.405 2.271 18.949 1.00 88.62 102 GLY A C 1
ATOM 786 O O . GLY A 1 102 ? -11.573 1.491 19.890 1.00 88.62 102 GLY A O 1
ATOM 787 N N . TYR A 1 103 ? -10.919 1.856 17.771 1.00 89.50 103 TYR A N 1
ATOM 788 C CA . TYR A 1 103 ? -10.431 0.487 17.567 1.00 89.50 103 TYR A CA 1
ATOM 789 C C . TYR A 1 103 ? -9.161 0.250 18.393 1.00 89.50 103 TYR A C 1
ATOM 791 O O . TYR A 1 103 ? -8.214 1.037 18.370 1.00 89.50 103 TYR A O 1
ATOM 799 N N . LEU A 1 104 ? -9.123 -0.876 19.104 1.00 86.56 104 LEU A N 1
ATOM 800 C CA . LEU A 1 104 ? -7.934 -1.370 19.784 1.00 86.56 104 LEU A CA 1
ATOM 801 C C . LEU A 1 104 ? -7.005 -1.984 18.739 1.00 86.56 104 LEU A C 1
ATOM 803 O O . LEU A 1 104 ? -7.287 -3.052 18.197 1.00 86.56 104 LEU A O 1
ATOM 807 N N . VAL A 1 105 ? -5.897 -1.299 18.465 1.00 83.81 105 VAL A N 1
ATOM 808 C CA . VAL A 1 105 ? -4.854 -1.763 17.545 1.00 83.81 105 VAL A CA 1
ATOM 809 C C . VAL A 1 105 ? -3.780 -2.519 18.340 1.00 83.81 105 VAL A C 1
ATOM 811 O O . VAL A 1 105 ? -3.069 -1.895 19.139 1.00 83.81 105 VAL A O 1
ATOM 814 N N . PRO A 1 106 ? -3.628 -3.846 18.147 1.00 81.56 106 PRO A N 1
ATOM 815 C CA . PRO A 1 106 ? -2.550 -4.616 18.763 1.00 81.56 106 PRO A CA 1
ATOM 816 C C . PRO A 1 106 ? -1.176 -4.052 18.387 1.00 81.56 106 PRO A C 1
ATOM 818 O O . PRO A 1 106 ? -0.986 -3.562 17.277 1.00 81.56 106 PRO A O 1
ATOM 821 N N . SER A 1 107 ? -0.176 -4.180 19.262 1.00 77.56 107 SER A N 1
ATOM 822 C CA . SER A 1 107 ? 1.198 -3.740 18.960 1.00 77.56 107 SER A CA 1
ATOM 823 C C . SER A 1 107 ? 1.770 -4.395 17.694 1.00 77.56 107 SER A C 1
ATOM 825 O O . SER A 1 107 ? 2.452 -3.728 16.920 1.00 77.56 107 SER A O 1
ATOM 827 N N . GLY A 1 108 ? 1.428 -5.664 17.435 1.00 71.88 108 GLY A N 1
ATOM 828 C CA . GLY A 1 108 ? 1.788 -6.375 16.201 1.00 71.88 108 GLY A CA 1
ATOM 829 C C . GLY A 1 108 ? 1.128 -5.812 14.936 1.00 71.88 108 GLY A C 1
ATOM 830 O O . GLY A 1 108 ? 1.700 -5.909 13.858 1.00 71.88 108 GLY A O 1
ATOM 831 N N . ALA A 1 109 ? -0.019 -5.143 15.072 1.00 74.25 109 ALA A N 1
ATOM 832 C CA . ALA A 1 109 ? -0.736 -4.470 13.992 1.00 74.25 109 ALA A CA 1
ATOM 833 C C . ALA A 1 109 ? -0.356 -2.984 13.857 1.00 74.25 109 ALA A C 1
ATOM 835 O O . ALA A 1 109 ? -1.107 -2.217 13.269 1.00 74.25 109 ALA A O 1
ATOM 836 N N . ARG A 1 110 ? 0.772 -2.547 14.436 1.00 78.31 110 ARG A N 1
ATOM 837 C CA . ARG A 1 110 ? 1.352 -1.211 14.189 1.00 78.31 110 ARG A CA 1
ATOM 838 C C . ARG A 1 110 ? 2.449 -1.232 13.131 1.00 78.31 110 ARG A C 1
ATOM 840 O O . ARG A 1 110 ? 2.875 -0.179 12.663 1.00 78.31 110 ARG A O 1
ATOM 847 N N . VAL A 1 111 ? 2.918 -2.421 12.770 1.00 82.12 111 VAL A N 1
ATOM 848 C CA . VAL A 1 111 ? 3.908 -2.623 11.718 1.00 82.12 111 VAL A CA 1
ATOM 849 C C . VAL A 1 111 ? 3.193 -3.241 10.533 1.00 82.12 111 VAL A C 1
ATOM 851 O O . VAL A 1 111 ? 2.471 -4.222 10.690 1.00 82.12 111 VAL A O 1
ATOM 854 N N . LEU A 1 112 ? 3.410 -2.661 9.354 1.00 83.75 112 LEU A N 1
ATOM 855 C CA . LEU A 1 112 ? 2.896 -3.225 8.119 1.00 83.75 112 LEU A CA 1
ATOM 856 C C . LEU A 1 112 ? 3.666 -4.511 7.803 1.00 83.75 112 LEU A C 1
ATOM 858 O O . LEU A 1 112 ? 4.814 -4.471 7.361 1.00 83.75 112 LEU A O 1
ATOM 862 N N . LEU A 1 113 ? 3.028 -5.642 8.060 1.00 83.00 113 LEU A N 1
ATOM 863 C CA . LEU A 1 113 ? 3.516 -6.984 7.781 1.00 83.00 113 LEU A CA 1
ATOM 864 C C . LEU A 1 113 ? 2.609 -7.639 6.730 1.00 83.00 113 LEU A C 1
ATOM 866 O O . LEU A 1 113 ? 1.843 -6.970 6.033 1.00 83.00 113 LEU A O 1
ATOM 870 N N . PHE A 1 114 ? 2.738 -8.952 6.573 1.00 82.94 114 PHE A N 1
ATOM 871 C CA . PHE A 1 114 ? 1.816 -9.759 5.786 1.00 82.94 114 PHE A CA 1
ATOM 872 C C . PHE A 1 114 ? 0.853 -10.502 6.708 1.00 82.94 114 PHE A C 1
ATOM 874 O O . PHE A 1 114 ? 1.237 -10.923 7.801 1.00 82.94 114 PHE A O 1
ATOM 881 N N . GLY A 1 115 ? -0.366 -10.716 6.217 1.00 84.44 115 GLY A N 1
ATOM 882 C CA . GLY A 1 115 ? -1.368 -11.562 6.846 1.00 84.44 115 GLY A CA 1
ATOM 883 C C . GLY A 1 115 ? -2.515 -10.797 7.489 1.00 84.44 115 GLY A C 1
ATOM 884 O O . GLY A 1 115 ? -2.566 -9.563 7.519 1.00 84.44 115 GLY A O 1
ATOM 885 N N . GLU A 1 116 ? -3.448 -11.581 8.014 1.00 86.75 116 GLU A N 1
ATOM 886 C CA . GLU A 1 116 ? -4.683 -11.081 8.593 1.00 86.75 116 GLU A CA 1
ATOM 887 C C . GLU A 1 116 ? -4.468 -10.506 9.994 1.00 86.75 116 GLU A C 1
ATOM 889 O O . GLU A 1 116 ? -3.651 -10.984 10.785 1.00 86.75 116 GLU A O 1
ATOM 894 N N . GLN A 1 117 ? -5.231 -9.468 10.312 1.00 86.00 117 GLN A N 1
ATOM 895 C CA . GLN A 1 117 ? -5.365 -8.908 11.646 1.00 86.00 117 GLN A CA 1
ATOM 896 C C . GLN A 1 117 ? -6.840 -8.674 11.940 1.00 86.00 117 GLN A C 1
ATOM 898 O O . GLN A 1 117 ? -7.596 -8.208 11.089 1.00 86.00 117 GLN A O 1
ATOM 903 N N . MET A 1 118 ? -7.236 -8.954 13.175 1.00 86.88 118 MET A N 1
ATOM 904 C CA . MET A 1 118 ? -8.567 -8.637 13.667 1.00 86.88 118 MET A CA 1
ATOM 905 C C . MET A 1 118 ? -8.477 -7.419 14.583 1.00 86.88 118 MET A C 1
ATOM 907 O O . MET A 1 118 ? -7.704 -7.403 15.542 1.00 86.88 118 MET A O 1
ATOM 911 N N . LEU A 1 119 ? -9.258 -6.393 14.268 1.00 85.56 119 LEU A N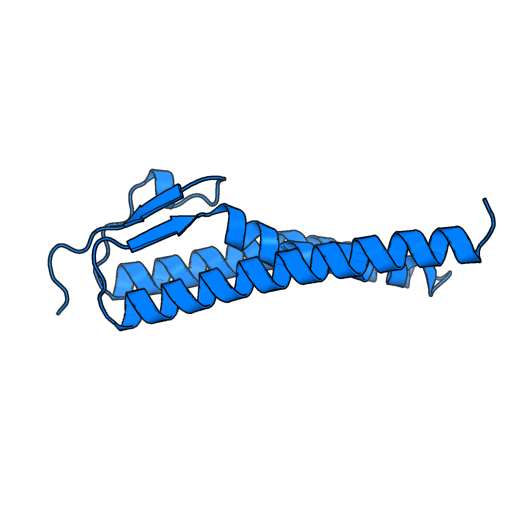 1
ATOM 912 C CA . LEU A 1 119 ? -9.411 -5.198 15.081 1.00 85.56 119 LEU A CA 1
ATOM 913 C C . LEU A 1 119 ? -10.751 -5.257 15.817 1.00 85.56 119 LEU A C 1
ATOM 915 O O . LEU A 1 119 ? -11.788 -5.604 15.244 1.00 85.56 119 LEU A O 1
ATOM 919 N N . HIS A 1 120 ? -10.720 -4.884 17.093 1.00 83.06 120 HIS A N 1
ATOM 920 C CA . HIS A 1 120 ? -11.891 -4.855 17.964 1.00 83.06 120 HIS A CA 1
ATOM 921 C C . HIS A 1 120 ? -12.136 -3.443 18.482 1.00 83.06 120 HIS A C 1
ATOM 923 O O . HIS A 1 120 ? -11.190 -2.722 18.786 1.00 83.06 120 HIS A O 1
ATOM 929 N N . VAL A 1 121 ? -13.403 -3.073 18.652 1.00 77.50 121 VAL A N 1
ATOM 930 C CA . VAL A 1 121 ? -13.808 -1.828 19.318 1.00 77.50 121 VAL A CA 1
ATOM 931 C C . VAL A 1 121 ? -14.609 -2.177 20.567 1.00 77.50 121 VAL A C 1
ATOM 933 O O . VAL A 1 121 ? -15.576 -2.934 20.458 1.00 77.50 121 VAL A O 1
ATOM 936 N N . PRO A 1 122 ? -14.262 -1.630 21.745 1.00 60.75 122 PRO A N 1
ATOM 937 C CA . PRO A 1 122 ? -15.033 -1.846 22.963 1.00 60.75 122 PRO A CA 1
ATOM 938 C C . PRO A 1 122 ? -16.337 -1.036 22.983 1.00 60.75 122 PRO A C 1
ATOM 940 O O . PRO A 1 122 ? -17.326 -1.518 23.528 1.00 60.75 122 PRO A O 1
ATOM 943 N N . LYS A 1 123 ? -16.361 0.170 22.392 1.00 59.62 123 LYS A N 1
ATOM 944 C CA . LYS A 1 123 ? -17.564 0.994 22.189 1.00 59.62 123 LYS A CA 1
ATOM 945 C C . LYS A 1 123 ? -17.377 1.911 20.985 1.00 59.62 123 LYS A C 1
ATOM 947 O O . LYS A 1 123 ? -16.420 2.676 20.957 1.00 59.62 123 LYS A O 1
ATOM 952 N N . CYS A 1 124 ? -18.299 1.841 20.035 1.00 62.25 124 CYS A N 1
ATOM 953 C CA . CYS A 1 124 ? -18.487 2.920 19.079 1.00 62.25 124 CYS A CA 1
ATOM 954 C C . CYS A 1 124 ? -19.261 4.035 19.778 1.00 62.25 124 CYS A C 1
ATOM 956 O O . CYS A 1 124 ? -20.310 3.760 20.366 1.00 62.25 124 CYS A O 1
ATOM 958 N N . LEU A 1 125 ? -18.673 5.231 19.817 1.00 57.09 125 LEU A N 1
ATOM 959 C CA . LEU A 1 125 ? -19.282 6.429 20.399 1.00 57.09 125 LEU A CA 1
ATOM 960 C C . LEU A 1 125 ? -20.296 7.041 19.434 1.00 57.09 125 LEU A C 1
ATOM 962 O O . LEU A 1 125 ? -19.982 7.106 18.226 1.00 57.09 125 LEU A O 1
#

pLDDT: mean 88.86, std 7.94, range [57.09, 97.56]

Secondary structure (DSSP, 8-state):
--HHHHHHHHHHHHHHHHHHHHHHHHHHHHHHHHHHTT-SSEEEETHHHHHHHTHHHHTGGGGGG---HHHHHHHHHHHHHHHHHHHHHHHHHHHHHHHHTT-B--GGGGS--SSEEEEB-S---

Foldseek 3Di:
DDPVVVVVVLQVVLVVLVVLLVQLVVQLVVLLVCLVVVPPFRKHFLVSLLSVLSNLVSCVVVLVVDPDPVVSVVSVVVSVCSNPVSSVVSLVVSVVSNVVQQKDQDPVSVDRDGGMDIIGHPDRD

Radius of gyration: 18.12 Å; Cα contacts (8 Å, |Δi|>4): 153; chains: 1; bounding box: 40×25×54 Å

Sequence (125 aa):
MNRSVAIAVLGVFGLLFLGAAWWGWSDFRAWRTAVAACTTPLVIDQTSFWMMGMASIALLPLLGLTLNVMVHRVLFILLILWGLGVPMLSYISFLAQAEAQGYLVPSGARVLLFGEQMLHVPKCL

Solvent-accessible surface area (backbone atoms only — not comparable to full-atom values): 6735 Å² total; per-residue (Å²): 135,58,73,68,58,54,51,50,51,52,49,54,52,22,51,52,25,40,49,41,15,50,51,13,47,51,51,54,50,52,50,54,51,36,50,77,66,63,53,74,78,38,77,44,55,41,47,28,38,52,26,41,9,31,43,33,63,40,49,52,70,61,54,75,76,57,88,52,66,68,61,41,51,52,53,51,51,50,34,51,50,39,36,52,44,48,18,52,51,53,48,52,55,48,50,54,51,34,48,74,55,45,35,54,73,53,79,77,71,74,53,94,55,78,50,75,47,78,38,45,56,91,57,78,128

Mean predicted aligned error: 5.29 Å